Protein AF-A0A814TNX8-F1 (afdb_monomer_lite)

Sequence (143 aa):
MAEAAWTGIHSLLTDLVHEHKVTTINIISDSPMSQYRNKTIMYLMKKFASEHQVKVKWIYLESGHGKGVAGAVGAARKRMLDDAVAFDPDGSFENALDLLKATDNSTDIRLFIYNKSDIETVKKSIPKLTTVKGTASFHANSH

pLDDT: mean 80.26, std 14.13, range [30.08, 94.81]

Foldseek 3Di:
DQLVLCLVVVVVVVCCCVVVVAQEEEAEDEDDCVHCNDPLNVVSVVVSCVVSVHHYHYHYDYPPDDQPPVNVVVVVLVVLLVVVVVVCPVCPDPDPVSSCVSSPPDDPDDDDDDDPVSSVVSVVVDDPDDDDPPPVVPPPDDD

Structure (mmCIF, N/CA/C/O backbone):
data_AF-A0A814TNX8-F1
#
_entry.id   AF-A0A814TNX8-F1
#
loop_
_atom_site.group_PDB
_atom_site.id
_atom_site.type_symbol
_atom_site.label_atom_id
_atom_site.label_alt_id
_atom_site.label_comp_id
_atom_site.label_asym_id
_atom_site.label_entity_id
_atom_site.label_seq_id
_atom_site.pdbx_PDB_ins_code
_atom_site.Cartn_x
_atom_site.Cartn_y
_atom_site.Cartn_z
_atom_site.occupancy
_atom_site.B_iso_or_equiv
_atom_site.auth_seq_id
_atom_site.auth_comp_id
_atom_site.auth_asym_id
_atom_site.auth_atom_id
_atom_site.pdbx_PDB_model_num
ATOM 1 N N . MET A 1 1 ? 7.380 5.185 4.628 1.00 75.19 1 MET A N 1
ATOM 2 C CA . MET A 1 1 ? 7.459 3.815 4.052 1.00 75.19 1 MET A CA 1
ATOM 3 C C . MET A 1 1 ? 6.160 3.074 4.318 1.00 75.19 1 MET A C 1
ATOM 5 O O . MET A 1 1 ? 5.545 2.616 3.367 1.00 75.19 1 MET A O 1
ATOM 9 N N . ALA A 1 2 ? 5.699 3.037 5.571 1.00 83.44 2 ALA A N 1
ATOM 10 C CA . ALA A 1 2 ? 4.377 2.533 5.944 1.00 83.44 2 ALA A CA 1
ATOM 11 C C . ALA A 1 2 ? 3.213 3.181 5.169 1.00 83.44 2 ALA A C 1
ATOM 13 O O . ALA A 1 2 ? 2.297 2.492 4.746 1.00 83.44 2 ALA A O 1
ATOM 14 N N . GLU A 1 3 ? 3.260 4.494 4.942 1.00 88.19 3 GLU A N 1
ATOM 15 C CA . GLU A 1 3 ? 2.216 5.248 4.236 1.00 88.19 3 GLU A CA 1
ATOM 16 C C . GLU A 1 3 ? 2.116 4.826 2.768 1.00 88.19 3 GLU A C 1
ATOM 18 O O . GLU A 1 3 ? 1.024 4.596 2.258 1.00 88.19 3 GLU A O 1
ATOM 23 N N . ALA A 1 4 ? 3.265 4.666 2.107 1.00 85.38 4 ALA A N 1
ATOM 24 C CA . ALA A 1 4 ? 3.338 4.199 0.726 1.00 85.38 4 ALA A CA 1
ATOM 25 C C . ALA A 1 4 ? 2.846 2.749 0.603 1.00 85.38 4 ALA A C 1
ATOM 27 O O . ALA A 1 4 ? 2.014 2.454 -0.249 1.00 85.38 4 ALA A O 1
ATOM 28 N N . ALA A 1 5 ? 3.292 1.867 1.506 1.00 85.94 5 ALA A N 1
ATOM 29 C CA . ALA A 1 5 ? 2.821 0.485 1.566 1.00 85.94 5 ALA A CA 1
ATOM 30 C C . ALA A 1 5 ? 1.299 0.411 1.785 1.00 85.94 5 ALA A C 1
ATOM 32 O O . ALA A 1 5 ? 0.601 -0.329 1.094 1.00 85.94 5 ALA A O 1
ATOM 33 N N . TRP A 1 6 ? 0.770 1.222 2.705 1.00 90.88 6 TRP A N 1
ATOM 34 C CA . TRP A 1 6 ? -0.663 1.288 2.966 1.00 90.88 6 TRP A CA 1
ATOM 35 C C . TRP A 1 6 ? -1.459 1.842 1.786 1.00 90.88 6 TRP A C 1
ATOM 37 O O . TRP A 1 6 ? -2.539 1.337 1.521 1.00 90.88 6 TRP A O 1
ATOM 47 N N . THR A 1 7 ? -0.939 2.839 1.064 1.00 89.31 7 THR A N 1
ATOM 48 C CA . THR A 1 7 ? -1.613 3.418 -0.116 1.00 89.31 7 THR A CA 1
ATOM 49 C C . THR A 1 7 ? -1.959 2.324 -1.135 1.00 89.31 7 THR A C 1
ATOM 51 O O . THR A 1 7 ? -3.100 2.244 -1.594 1.00 89.31 7 THR A O 1
ATOM 54 N N . GLY A 1 8 ? -1.009 1.416 -1.394 1.00 86.12 8 GLY A N 1
ATOM 55 C CA . GLY A 1 8 ? -1.230 0.246 -2.245 1.00 86.12 8 GLY A CA 1
ATOM 56 C C . GLY A 1 8 ? -2.258 -0.733 -1.680 1.00 86.12 8 GLY A C 1
ATOM 57 O O . GLY A 1 8 ? -3.228 -1.090 -2.344 1.00 86.12 8 GLY A O 1
ATOM 58 N N . ILE A 1 9 ? -2.076 -1.141 -0.422 1.00 88.00 9 ILE A N 1
ATOM 59 C CA . ILE A 1 9 ? -2.950 -2.126 0.231 1.00 88.00 9 ILE A CA 1
ATOM 60 C C . ILE A 1 9 ? -4.393 -1.612 0.332 1.00 88.00 9 ILE A C 1
ATOM 62 O O . ILE A 1 9 ? -5.331 -2.358 0.077 1.00 88.00 9 ILE A O 1
ATOM 66 N N . HIS A 1 10 ? -4.589 -0.340 0.672 1.00 90.50 10 HIS A N 1
ATOM 67 C CA . HIS A 1 10 ? -5.903 0.251 0.911 1.00 90.50 10 HIS A CA 1
ATOM 68 C C . HIS A 1 10 ? -6.828 0.180 -0.306 1.00 90.50 10 HIS A C 1
ATOM 70 O O . HIS A 1 10 ? -8.012 -0.108 -0.136 1.00 90.50 10 HIS A O 1
ATOM 76 N N . SER A 1 11 ? -6.296 0.399 -1.512 1.00 86.44 11 SER A N 1
ATOM 77 C CA . SER A 1 11 ? -7.102 0.335 -2.740 1.00 86.44 11 SER A CA 1
ATOM 78 C C . SER A 1 11 ? -7.606 -1.089 -2.968 1.00 86.44 11 SER A C 1
ATOM 80 O O . SER A 1 11 ? -8.807 -1.309 -3.074 1.00 86.44 11 SER A O 1
ATOM 82 N N . LEU A 1 12 ? -6.701 -2.071 -2.885 1.00 88.00 12 LEU A N 1
ATOM 83 C CA . LEU A 1 12 ? -7.048 -3.486 -3.008 1.00 88.00 12 LEU A CA 1
ATOM 84 C C . LEU A 1 12 ? -8.076 -3.924 -1.956 1.00 88.00 12 LEU A C 1
ATOM 86 O O . LEU A 1 12 ? -9.030 -4.627 -2.275 1.00 88.00 12 LEU A O 1
ATOM 90 N N . LEU A 1 13 ? -7.892 -3.529 -0.692 1.00 90.69 13 LEU A N 1
ATOM 91 C CA . LEU A 1 13 ? -8.834 -3.896 0.367 1.00 90.69 13 LEU A CA 1
ATOM 92 C C . LEU A 1 13 ? -10.211 -3.261 0.150 1.00 90.69 13 LEU A C 1
ATOM 94 O O . LEU A 1 13 ? -11.218 -3.917 0.399 1.00 90.69 13 LEU A O 1
ATOM 98 N N . THR A 1 14 ? -10.258 -2.009 -0.308 1.00 90.44 14 THR A N 1
ATOM 99 C CA . THR A 1 14 ? -11.513 -1.313 -0.623 1.00 90.44 14 THR A CA 1
ATOM 100 C C . THR A 1 14 ? -12.271 -2.034 -1.733 1.00 90.44 14 THR A C 1
ATOM 102 O O . THR A 1 14 ? -13.456 -2.328 -1.562 1.00 90.44 14 THR A O 1
ATOM 105 N N . ASP A 1 15 ? -11.578 -2.395 -2.815 1.00 88.50 15 ASP A N 1
ATOM 106 C CA . ASP A 1 15 ? -12.160 -3.145 -3.930 1.00 88.50 15 ASP A CA 1
ATOM 107 C C . ASP A 1 15 ? -12.698 -4.498 -3.450 1.00 88.50 15 ASP A C 1
ATOM 109 O O . ASP A 1 15 ? -13.855 -4.827 -3.699 1.00 88.50 15 ASP A O 1
ATOM 113 N N . LEU A 1 16 ? -11.921 -5.248 -2.657 1.00 87.94 16 LEU A N 1
ATOM 114 C CA . LEU A 1 16 ? -12.360 -6.536 -2.106 1.00 87.94 16 LEU A CA 1
ATOM 115 C C . LEU A 1 16 ? -13.626 -6.411 -1.248 1.00 87.94 16 LEU A C 1
ATOM 117 O O . LEU A 1 16 ? -14.524 -7.251 -1.335 1.00 87.94 16 LEU A O 1
ATOM 121 N N . VAL A 1 17 ? -13.714 -5.377 -0.408 1.00 91.75 17 VAL A N 1
ATOM 122 C CA . VAL A 1 17 ? -14.891 -5.153 0.440 1.00 91.75 17 VAL A CA 1
ATOM 123 C C . VAL A 1 17 ? -16.117 -4.815 -0.404 1.00 91.75 17 VAL A C 1
ATOM 125 O O . VAL A 1 17 ? -17.187 -5.370 -0.155 1.00 91.75 17 VAL A O 1
ATOM 128 N N . HIS A 1 18 ? -15.984 -3.936 -1.397 1.00 89.06 18 HIS A N 1
ATOM 129 C CA . HIS A 1 18 ? -17.121 -3.478 -2.196 1.00 89.06 18 HIS A CA 1
ATOM 130 C C . HIS A 1 18 ? -17.559 -4.498 -3.256 1.00 89.06 18 HIS A C 1
ATOM 132 O O . HIS A 1 18 ? -18.757 -4.758 -3.380 1.00 89.06 18 HIS A O 1
ATOM 138 N N . GLU A 1 19 ? -16.619 -5.112 -3.978 1.00 90.19 19 GLU A N 1
ATOM 139 C CA . GLU A 1 19 ? -16.905 -6.086 -5.042 1.00 90.19 19 GLU A CA 1
ATOM 140 C C . GLU A 1 19 ? -17.433 -7.407 -4.470 1.00 90.19 19 GLU A C 1
ATOM 142 O O . GLU A 1 19 ? -18.364 -8.000 -5.017 1.00 90.19 19 GLU A O 1
ATOM 147 N N . HIS A 1 20 ? -16.874 -7.866 -3.345 1.00 88.44 20 HIS A N 1
ATOM 148 C CA . HIS A 1 20 ? -17.148 -9.206 -2.818 1.00 88.44 20 HIS A CA 1
ATOM 149 C C . HIS A 1 20 ? -17.886 -9.219 -1.473 1.00 88.44 20 HIS A C 1
ATOM 151 O O . HIS A 1 20 ? -18.116 -10.294 -0.920 1.00 88.44 20 HIS A O 1
ATOM 157 N N . LYS A 1 21 ? -18.288 -8.052 -0.942 1.00 87.19 21 LYS A N 1
ATOM 158 C CA . LYS A 1 21 ? -19.019 -7.911 0.338 1.00 87.19 21 LYS A CA 1
ATOM 159 C C . LYS A 1 21 ? -18.324 -8.632 1.500 1.00 87.19 21 LYS A C 1
ATOM 161 O O . LYS A 1 21 ? -18.961 -9.274 2.338 1.00 87.19 21 LYS A O 1
ATOM 166 N N . VAL A 1 22 ? -16.995 -8.555 1.529 1.00 90.44 22 VAL A N 1
ATOM 167 C CA . VAL A 1 22 ? -16.167 -9.256 2.513 1.00 90.44 22 VAL A CA 1
ATOM 168 C C . VAL A 1 22 ? -16.398 -8.678 3.907 1.00 90.44 22 VAL A C 1
ATOM 170 O O . VAL A 1 22 ? -16.320 -7.473 4.108 1.00 90.44 22 VAL A O 1
ATOM 173 N N . THR A 1 23 ? -16.619 -9.546 4.896 1.00 91.50 23 THR A N 1
ATOM 174 C CA . THR A 1 23 ? -16.795 -9.151 6.307 1.00 91.50 23 THR A CA 1
ATOM 175 C C . THR A 1 23 ? -15.545 -9.382 7.157 1.00 91.50 23 THR A C 1
ATOM 177 O O . THR A 1 23 ? -15.417 -8.823 8.249 1.00 91.50 23 THR A O 1
ATOM 180 N N . THR A 1 24 ? -14.617 -10.222 6.685 1.00 93.19 24 THR A N 1
ATOM 181 C CA . THR A 1 24 ? -13.375 -10.572 7.384 1.00 93.19 24 THR A CA 1
ATOM 182 C C . THR A 1 24 ? -12.207 -10.652 6.409 1.00 93.19 24 THR A C 1
ATOM 184 O O . THR A 1 24 ? -12.272 -11.373 5.419 1.00 93.19 24 THR A O 1
ATOM 187 N N . ILE A 1 25 ? -11.118 -9.960 6.731 1.00 93.06 25 ILE A N 1
ATOM 188 C CA . ILE A 1 25 ? -9.893 -9.888 5.938 1.00 93.06 25 ILE A CA 1
ATOM 189 C C . ILE A 1 25 ? -8.740 -10.419 6.787 1.00 93.06 25 ILE A C 1
ATOM 191 O O . ILE A 1 25 ? -8.503 -9.935 7.897 1.00 93.06 25 ILE A O 1
ATOM 195 N N . ASN A 1 26 ? -8.007 -11.399 6.259 1.00 91.50 26 ASN A N 1
ATOM 196 C CA . ASN A 1 26 ? -6.773 -11.895 6.861 1.00 91.50 26 ASN A CA 1
ATOM 197 C C . ASN A 1 26 ? -5.601 -11.518 5.954 1.00 91.50 26 ASN A C 1
ATOM 199 O O . ASN A 1 26 ? -5.531 -11.969 4.815 1.00 91.50 26 ASN A O 1
ATOM 203 N N . ILE A 1 27 ? -4.697 -10.690 6.466 1.00 88.81 27 ILE A N 1
ATOM 204 C CA . ILE A 1 27 ? -3.482 -10.261 5.775 1.00 88.81 27 ILE A CA 1
ATOM 205 C C . ILE A 1 27 ? -2.318 -11.053 6.356 1.00 88.81 27 ILE A C 1
ATOM 207 O O . ILE A 1 27 ? -2.176 -11.137 7.576 1.00 88.81 27 ILE A O 1
ATOM 211 N N . ILE A 1 28 ? -1.487 -11.627 5.492 1.00 85.94 28 ILE A N 1
ATOM 212 C CA . ILE A 1 28 ? -0.269 -12.336 5.882 1.00 85.94 28 ILE A CA 1
ATOM 213 C C . ILE A 1 28 ? 0.895 -11.635 5.192 1.00 85.94 28 ILE A C 1
ATOM 215 O O . ILE A 1 28 ? 0.897 -11.511 3.969 1.00 85.94 28 ILE A O 1
ATOM 219 N N . SER A 1 29 ? 1.870 -11.161 5.964 1.00 80.19 29 SER A N 1
ATOM 220 C CA . SER A 1 29 ? 3.069 -10.523 5.416 1.00 80.19 29 SER A CA 1
ATOM 221 C C . SER A 1 29 ? 4.324 -10.945 6.168 1.00 80.19 29 SER A C 1
ATOM 223 O O . SER A 1 29 ? 4.267 -11.419 7.307 1.00 80.19 29 SER A O 1
ATOM 225 N N . ASP A 1 30 ? 5.475 -10.705 5.546 1.00 75.88 30 ASP A N 1
ATOM 226 C CA . ASP A 1 30 ? 6.728 -10.593 6.280 1.00 75.88 30 ASP A CA 1
ATOM 227 C C . ASP A 1 30 ? 6.654 -9.416 7.273 1.00 75.88 30 ASP A C 1
ATOM 229 O O . ASP A 1 30 ? 5.730 -8.590 7.249 1.00 75.88 30 ASP A O 1
ATOM 233 N N . SER A 1 31 ? 7.591 -9.360 8.219 1.00 70.31 31 SER A N 1
ATOM 234 C CA . SER A 1 31 ? 7.519 -8.450 9.367 1.00 70.31 31 SER A CA 1
ATOM 235 C C . SER A 1 31 ? 8.501 -7.260 9.371 1.00 70.31 31 SER A C 1
ATOM 237 O O . SER A 1 31 ? 8.885 -6.827 10.465 1.00 70.31 31 SER A O 1
ATOM 239 N N . PRO A 1 32 ? 8.889 -6.638 8.226 1.00 76.62 32 PRO A N 1
ATOM 240 C CA . PRO A 1 32 ? 9.726 -5.446 8.263 1.00 76.62 32 PRO A CA 1
ATOM 241 C C . PRO A 1 32 ? 9.019 -4.310 9.014 1.00 76.62 32 PRO A C 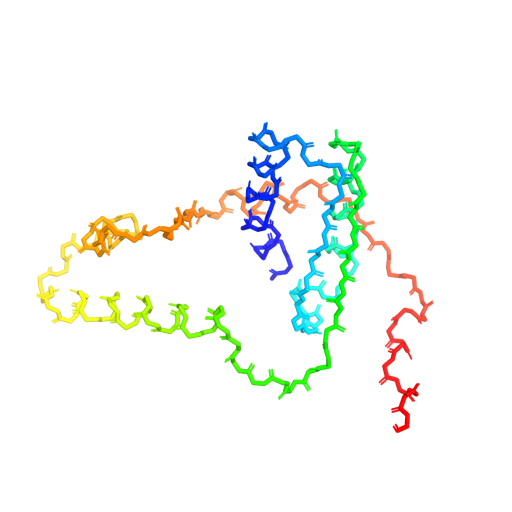1
ATOM 243 O O . PRO A 1 32 ? 7.954 -3.816 8.625 1.00 76.62 32 PRO A O 1
ATOM 246 N N . MET A 1 33 ? 9.651 -3.865 10.103 1.00 74.94 33 MET A N 1
ATOM 247 C CA . MET A 1 33 ? 9.101 -2.848 11.007 1.00 74.94 33 MET A CA 1
ATOM 248 C C . MET A 1 33 ? 8.855 -1.504 10.310 1.00 74.94 33 MET A C 1
ATOM 250 O O . MET A 1 33 ? 7.880 -0.817 10.601 1.00 74.94 33 MET A O 1
ATOM 254 N N . SER A 1 34 ? 9.695 -1.130 9.343 1.00 76.06 34 SER A N 1
ATOM 255 C CA . SER A 1 34 ? 9.566 0.138 8.612 1.00 76.06 34 SER A CA 1
ATOM 256 C C . SER A 1 34 ? 8.362 0.192 7.661 1.00 76.06 34 SER A C 1
ATOM 258 O O . SER A 1 34 ? 7.968 1.289 7.255 1.00 76.06 34 SER A O 1
ATOM 260 N N . GLN A 1 35 ? 7.775 -0.962 7.314 1.00 78.19 35 GLN A N 1
ATOM 261 C CA . GLN A 1 35 ? 6.698 -1.074 6.327 1.00 78.19 35 GLN A CA 1
ATOM 262 C C . GLN A 1 35 ? 5.400 -1.561 6.964 1.00 78.19 35 GLN A C 1
ATOM 264 O O . GLN A 1 35 ? 4.477 -0.763 7.077 1.00 78.19 35 GLN A O 1
ATOM 269 N N . TYR A 1 36 ? 5.344 -2.811 7.433 1.00 82.19 36 TYR A N 1
ATOM 270 C CA . TYR A 1 36 ? 4.090 -3.455 7.849 1.00 82.19 36 TYR A CA 1
ATOM 271 C C . TYR A 1 36 ? 3.901 -3.479 9.368 1.00 82.19 36 TYR A C 1
ATOM 273 O O . TYR A 1 36 ? 2.807 -3.242 9.870 1.00 82.19 36 TYR A O 1
ATOM 281 N N . ARG A 1 37 ? 4.977 -3.698 10.134 1.00 80.88 37 ARG A N 1
ATOM 282 C CA . ARG A 1 37 ? 4.896 -3.878 11.594 1.00 80.88 37 ARG A CA 1
ATOM 283 C C . ARG A 1 37 ? 5.218 -2.586 12.354 1.00 80.88 37 ARG A C 1
ATOM 285 O O . ARG A 1 37 ? 6.242 -2.485 13.023 1.00 80.88 37 ARG A O 1
ATOM 292 N N . ASN A 1 38 ? 4.341 -1.586 12.259 1.00 84.75 38 ASN A N 1
ATOM 293 C CA . ASN A 1 38 ? 4.475 -0.323 13.001 1.00 84.75 38 ASN A CA 1
ATOM 294 C C . ASN A 1 38 ? 3.127 0.300 13.397 1.00 84.75 38 ASN A C 1
ATOM 296 O O . ASN A 1 38 ? 2.065 -0.063 12.893 1.00 84.75 38 ASN A O 1
ATOM 300 N N . LYS A 1 39 ? 3.192 1.294 14.294 1.00 85.50 39 LYS A N 1
ATOM 301 C CA . LYS A 1 39 ? 2.023 2.024 14.813 1.00 85.50 39 LYS A CA 1
ATOM 302 C C . LYS A 1 39 ? 1.174 2.687 13.724 1.00 85.50 39 LYS A C 1
ATOM 304 O O . LYS A 1 39 ? -0.037 2.788 13.893 1.00 85.50 39 LYS A O 1
ATOM 309 N N . THR A 1 40 ? 1.796 3.129 12.631 1.00 88.50 40 THR A N 1
ATOM 310 C CA . THR A 1 40 ? 1.098 3.788 11.524 1.00 88.50 40 THR A CA 1
ATOM 311 C C . THR A 1 40 ? 0.179 2.799 10.820 1.00 88.50 40 THR A C 1
ATOM 313 O O . THR A 1 40 ? -1.011 3.072 10.692 1.00 88.50 40 THR A O 1
ATOM 316 N N . ILE A 1 41 ? 0.687 1.616 10.467 1.00 89.44 41 ILE A N 1
ATOM 317 C CA . ILE A 1 41 ? -0.130 0.547 9.878 1.00 89.44 41 ILE A CA 1
ATOM 318 C C . ILE A 1 41 ? -1.231 0.090 10.829 1.00 89.44 41 ILE A C 1
ATOM 320 O O . ILE A 1 41 ? -2.374 -0.047 10.407 1.00 89.44 41 ILE A O 1
ATOM 324 N N . MET A 1 42 ? -0.931 -0.092 12.118 1.00 88.25 42 MET A N 1
ATOM 325 C CA . MET A 1 42 ? -1.952 -0.487 13.097 1.00 88.25 42 MET A CA 1
ATOM 326 C C . MET A 1 42 ? -3.097 0.529 13.181 1.00 88.25 42 MET A C 1
ATOM 328 O O . MET A 1 42 ? -4.265 0.141 13.238 1.00 88.25 42 MET A O 1
ATOM 332 N N . TYR A 1 43 ? -2.772 1.825 13.173 1.00 91.25 43 TYR A N 1
ATOM 333 C 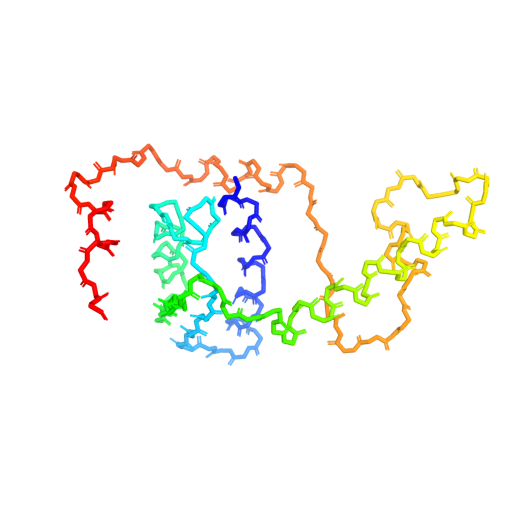CA . TYR A 1 43 ? -3.771 2.889 13.153 1.00 91.25 43 TYR A CA 1
ATOM 334 C C . TYR A 1 43 ? -4.619 2.837 11.878 1.00 91.25 43 TYR A C 1
ATOM 336 O O . TYR A 1 43 ? -5.845 2.799 11.964 1.00 91.25 43 TYR A O 1
ATOM 344 N N . LEU A 1 44 ? -3.971 2.792 10.712 1.00 92.31 44 LEU A N 1
ATOM 345 C CA . LEU A 1 44 ? -4.641 2.787 9.412 1.00 92.31 44 LEU A CA 1
ATOM 346 C C . LEU A 1 44 ? -5.534 1.551 9.232 1.00 92.31 44 LEU A C 1
ATOM 348 O O . LEU A 1 44 ? -6.678 1.676 8.807 1.00 92.31 44 LEU A O 1
ATOM 352 N N . MET A 1 45 ? -5.063 0.381 9.668 1.00 92.56 45 MET A N 1
ATOM 353 C CA . MET A 1 45 ? -5.833 -0.862 9.685 1.00 92.56 45 MET A CA 1
ATOM 354 C C . MET A 1 45 ? -7.082 -0.747 10.560 1.00 92.56 45 MET A C 1
ATOM 356 O O . MET A 1 45 ? -8.168 -1.139 10.140 1.00 92.56 45 MET A O 1
ATOM 360 N N . LYS A 1 46 ? -6.951 -0.200 11.776 1.00 91.75 46 LYS A N 1
ATOM 361 C CA . LYS A 1 46 ? -8.092 -0.016 12.681 1.00 91.75 46 LYS A CA 1
ATOM 362 C C . LYS A 1 46 ? -9.102 0.984 12.117 1.00 91.75 46 LYS A C 1
ATOM 364 O O . LYS A 1 46 ? -10.303 0.751 12.225 1.00 91.75 46 LYS A O 1
ATOM 369 N N . LYS A 1 47 ? -8.614 2.077 11.526 1.00 93.31 47 LYS A N 1
ATOM 370 C CA . LYS A 1 47 ? -9.444 3.083 10.859 1.00 93.31 47 LYS A CA 1
ATOM 371 C C . LYS A 1 47 ? -10.252 2.445 9.726 1.00 93.31 47 LYS A C 1
ATOM 373 O O . LYS A 1 47 ? -11.473 2.508 9.766 1.00 93.31 47 LYS A O 1
ATOM 378 N N . PHE A 1 48 ? -9.589 1.719 8.828 1.00 94.44 48 PHE A N 1
ATOM 379 C CA . PHE A 1 48 ? -10.235 0.999 7.729 1.00 94.44 48 PHE A CA 1
ATOM 380 C C . PHE A 1 48 ? -11.281 -0.013 8.211 1.00 94.44 48 PHE A C 1
ATOM 382 O O . PHE A 1 48 ? -12.409 -0.024 7.728 1.00 94.44 48 PHE A O 1
ATOM 389 N N . ALA A 1 49 ? -10.934 -0.834 9.207 1.00 93.94 49 ALA A N 1
ATOM 390 C CA . ALA A 1 49 ? -11.855 -1.804 9.795 1.00 93.94 49 ALA A CA 1
ATOM 391 C C . ALA A 1 49 ? -13.133 -1.136 10.332 1.00 93.94 49 ALA A C 1
ATOM 393 O O . ALA A 1 49 ? -14.231 -1.660 10.156 1.00 93.94 49 ALA A O 1
ATOM 394 N N . SER A 1 50 ? -12.991 0.036 10.959 1.00 94.25 50 SER A N 1
ATOM 395 C CA . SER A 1 50 ? -14.118 0.819 11.468 1.00 94.25 50 SER A CA 1
ATOM 396 C C . SER A 1 50 ? -14.949 1.449 10.351 1.00 94.25 50 SER A C 1
ATOM 398 O O . SER A 1 50 ? -16.172 1.402 10.422 1.00 94.25 50 SER A O 1
ATOM 400 N N . GLU A 1 51 ? -14.306 2.044 9.344 1.00 94.12 51 GLU A N 1
ATOM 401 C CA . GLU A 1 51 ? -14.975 2.730 8.229 1.00 94.12 51 GLU A CA 1
ATOM 402 C C . GLU A 1 51 ? -15.794 1.756 7.378 1.00 94.12 51 GLU A C 1
ATOM 404 O O . GLU A 1 51 ? -16.935 2.045 7.025 1.00 94.12 51 GLU A O 1
ATOM 409 N N . HIS A 1 52 ? -15.246 0.569 7.121 1.00 93.75 52 HIS A N 1
ATOM 410 C CA . HIS A 1 52 ? -15.886 -0.452 6.294 1.00 93.75 52 HIS A CA 1
ATOM 411 C C . HIS A 1 52 ? -16.671 -1.498 7.098 1.00 93.75 52 HIS A C 1
ATOM 413 O O . HIS A 1 52 ? -17.264 -2.396 6.509 1.00 93.75 52 HIS A O 1
ATOM 419 N N . GLN A 1 53 ? -16.691 -1.398 8.433 1.00 94.06 53 GLN A N 1
ATOM 420 C CA . GLN A 1 53 ? -17.361 -2.352 9.332 1.00 94.06 53 GLN A CA 1
ATOM 421 C C . GLN A 1 53 ? -16.910 -3.812 9.113 1.00 94.06 53 GLN A C 1
ATOM 423 O O . GLN A 1 53 ? -17.702 -4.753 9.197 1.00 94.06 53 GLN A O 1
ATOM 428 N N . VAL A 1 54 ? -15.613 -4.010 8.861 1.00 94.81 54 VAL A N 1
ATOM 429 C CA . VAL A 1 54 ? -15.001 -5.326 8.614 1.00 94.81 54 VAL A CA 1
ATOM 430 C C . VAL A 1 54 ? -14.039 -5.723 9.727 1.00 94.81 54 VAL A C 1
ATOM 432 O O . VAL A 1 54 ? -13.430 -4.889 10.395 1.00 94.81 54 VAL A O 1
ATOM 435 N N . LYS A 1 55 ? -13.845 -7.029 9.914 1.00 94.31 55 LYS A N 1
ATOM 436 C CA . LYS A 1 55 ? -12.803 -7.556 10.804 1.00 94.31 55 LYS A CA 1
ATOM 437 C C . LYS A 1 55 ? -11.504 -7.707 10.026 1.00 94.31 55 LYS A C 1
ATOM 439 O O . LYS A 1 55 ? -11.458 -8.483 9.079 1.00 94.31 55 LYS A O 1
ATOM 444 N N . VAL A 1 56 ? -10.439 -7.032 10.450 1.00 93.81 56 VAL A N 1
ATOM 445 C CA . VAL A 1 56 ? -9.107 -7.195 9.848 1.00 93.81 56 VAL A CA 1
ATOM 446 C C . VAL A 1 56 ? -8.168 -7.863 10.843 1.00 93.81 56 VAL A C 1
ATOM 448 O O . VAL A 1 56 ? -8.026 -7.405 11.977 1.00 93.81 56 VAL A O 1
ATOM 451 N N . LYS A 1 57 ? -7.523 -8.950 10.417 1.00 91.50 57 LYS A N 1
ATOM 452 C CA . LYS A 1 57 ? -6.435 -9.607 11.145 1.00 91.50 57 LYS A CA 1
ATOM 453 C C . LYS A 1 57 ? -5.175 -9.546 10.297 1.00 91.50 57 LYS A C 1
ATOM 455 O O . LYS A 1 57 ? -5.202 -9.953 9.141 1.00 91.50 57 LYS A O 1
ATOM 460 N N . TRP A 1 58 ? -4.079 -9.075 10.880 1.00 89.44 58 TRP A N 1
ATOM 461 C CA . TRP A 1 58 ? -2.776 -9.066 10.221 1.00 89.44 58 TRP A CA 1
ATOM 462 C C . TRP A 1 58 ? -1.825 -10.008 10.951 1.00 89.44 58 TRP A C 1
ATOM 464 O O . TRP A 1 58 ? -1.532 -9.815 12.131 1.00 89.44 58 TRP A O 1
ATOM 474 N N . ILE A 1 59 ? -1.381 -11.042 10.246 1.00 86.75 59 ILE A N 1
ATOM 475 C CA . ILE A 1 59 ? -0.468 -12.073 10.724 1.00 86.75 59 ILE A CA 1
ATOM 476 C C . ILE A 1 59 ? 0.919 -11.774 10.156 1.00 86.75 59 ILE A C 1
ATOM 478 O O . ILE A 1 59 ? 1.089 -11.602 8.949 1.00 86.75 59 ILE A O 1
ATOM 482 N N . TYR A 1 60 ? 1.903 -11.702 11.045 1.00 83.88 60 TYR A N 1
ATOM 483 C CA . TYR A 1 60 ? 3.286 -11.386 10.713 1.00 83.88 60 TYR A CA 1
ATOM 484 C C . TYR A 1 60 ? 4.126 -12.659 10.778 1.00 83.88 60 TYR A C 1
ATOM 486 O O . TYR A 1 60 ? 4.197 -13.287 11.833 1.00 83.88 60 TYR A O 1
ATOM 494 N N . LEU A 1 61 ? 4.756 -13.026 9.666 1.00 78.81 61 LEU A N 1
ATOM 495 C CA . LEU A 1 61 ? 5.687 -14.151 9.600 1.00 78.81 61 LEU A CA 1
ATOM 496 C C . LEU A 1 61 ? 7.094 -13.716 10.038 1.00 78.81 61 LEU A C 1
ATOM 498 O O . LEU A 1 61 ? 7.453 -12.535 9.940 1.00 78.81 61 LEU A O 1
ATOM 502 N N . GLU A 1 62 ? 7.900 -14.664 10.521 1.00 68.50 62 GLU A N 1
ATOM 503 C CA . GLU A 1 62 ? 9.288 -14.401 10.907 1.00 68.50 62 GLU A CA 1
ATOM 504 C C . GLU A 1 62 ? 10.125 -13.914 9.719 1.00 68.50 62 GLU A C 1
ATOM 506 O O . GLU A 1 62 ? 10.080 -14.473 8.617 1.00 68.50 62 GLU A O 1
ATOM 511 N N . SER A 1 63 ? 10.908 -12.860 9.965 1.00 60.22 63 SER A N 1
ATOM 512 C CA . SER A 1 63 ? 11.862 -12.304 9.005 1.00 60.22 63 SER A CA 1
ATOM 513 C C . SER A 1 63 ? 12.853 -13.382 8.561 1.00 60.22 63 SER A C 1
ATOM 515 O O . SER A 1 63 ? 13.645 -13.849 9.371 1.00 60.22 63 SER A O 1
ATOM 517 N N . GLY A 1 64 ? 12.833 -13.761 7.280 1.00 53.97 64 GLY A N 1
ATOM 518 C CA . GLY A 1 64 ? 13.805 -14.705 6.709 1.00 53.97 64 GLY A CA 1
ATOM 519 C C . GLY A 1 64 ? 13.212 -15.843 5.881 1.00 53.97 64 GLY A C 1
ATOM 520 O O . GLY A 1 64 ? 13.959 -16.536 5.195 1.00 53.97 64 GLY A O 1
ATOM 521 N N . HIS A 1 65 ? 11.890 -16.018 5.873 1.00 55.22 65 HIS A N 1
ATOM 522 C CA . HIS A 1 65 ? 11.261 -17.025 5.020 1.00 55.22 65 HIS A CA 1
ATOM 523 C C . HIS A 1 65 ? 11.130 -16.493 3.585 1.00 55.22 65 HIS A C 1
ATOM 525 O O . HIS A 1 65 ? 10.632 -15.392 3.363 1.00 55.22 65 HIS A O 1
ATOM 531 N N . GLY A 1 66 ? 11.691 -17.257 2.641 1.00 53.03 66 GLY A N 1
ATOM 532 C CA . GLY A 1 66 ? 12.066 -16.852 1.285 1.00 53.03 66 GLY A CA 1
ATOM 533 C C . GLY A 1 66 ? 11.002 -16.130 0.458 1.00 53.03 66 GLY A C 1
ATOM 534 O O . GLY A 1 66 ? 9.813 -16.160 0.756 1.00 53.03 66 GLY A O 1
ATOM 535 N N . LYS A 1 67 ? 11.464 -15.484 -0.624 1.00 62.00 67 LYS A N 1
ATOM 536 C CA . LYS A 1 67 ? 10.633 -14.783 -1.615 1.00 62.00 67 LYS A CA 1
ATOM 537 C C . LYS A 1 67 ? 9.465 -15.683 -2.041 1.00 62.00 67 LYS A C 1
ATOM 539 O O . LYS A 1 67 ? 9.640 -16.562 -2.879 1.00 62.00 67 LYS A O 1
ATOM 544 N N . GLY A 1 68 ? 8.297 -15.477 -1.436 1.00 65.75 68 GLY A N 1
ATOM 545 C CA . GLY A 1 68 ? 7.093 -16.237 -1.754 1.00 65.75 68 GLY A CA 1
ATOM 546 C C . GLY A 1 68 ? 6.598 -15.936 -3.168 1.00 65.75 68 GLY A C 1
ATOM 547 O O . GLY A 1 68 ? 7.208 -15.161 -3.909 1.00 65.75 68 GLY A O 1
ATOM 548 N N . VAL A 1 69 ? 5.443 -16.495 -3.530 1.00 70.62 69 VAL A N 1
ATOM 549 C CA . VAL A 1 69 ? 4.819 -16.306 -4.854 1.00 70.62 69 VAL A CA 1
ATOM 550 C C . VAL A 1 69 ? 4.721 -14.822 -5.240 1.00 70.62 69 VAL A C 1
ATOM 552 O O . VAL A 1 69 ? 5.079 -14.457 -6.356 1.00 70.62 69 VAL A O 1
ATOM 555 N N . ALA A 1 70 ? 4.361 -13.943 -4.298 1.00 72.06 70 ALA A N 1
ATOM 556 C CA . ALA A 1 70 ? 4.323 -12.494 -4.520 1.00 72.06 70 ALA A CA 1
ATOM 557 C C . ALA A 1 70 ? 5.687 -11.909 -4.943 1.00 72.06 70 ALA A C 1
ATOM 559 O O . ALA A 1 70 ? 5.758 -11.050 -5.820 1.00 72.06 70 ALA A O 1
ATOM 560 N N . GLY A 1 71 ? 6.783 -12.407 -4.364 1.00 75.94 71 GLY A N 1
ATOM 561 C CA . GLY A 1 71 ? 8.139 -12.008 -4.736 1.00 75.94 71 GLY A CA 1
ATOM 562 C C . GLY A 1 71 ? 8.537 -12.491 -6.132 1.00 75.94 71 GLY A C 1
ATOM 563 O O . GLY A 1 71 ? 9.216 -11.761 -6.851 1.00 75.94 71 GLY A O 1
ATOM 564 N N . ALA A 1 72 ? 8.095 -13.686 -6.537 1.00 78.00 72 ALA A N 1
ATOM 565 C CA . ALA A 1 72 ? 8.327 -14.208 -7.883 1.00 78.00 72 ALA A CA 1
ATOM 566 C C . ALA A 1 72 ? 7.563 -13.403 -8.948 1.00 78.00 72 ALA A C 1
ATOM 568 O O . ALA A 1 72 ? 8.162 -13.001 -9.944 1.00 78.00 72 ALA A O 1
ATOM 569 N N . VAL A 1 73 ? 6.284 -13.094 -8.700 1.00 80.38 73 VAL A N 1
ATOM 570 C CA . VAL A 1 73 ? 5.459 -12.250 -9.583 1.00 80.38 73 VAL A CA 1
ATOM 571 C C . VAL A 1 73 ? 6.063 -10.851 -9.718 1.00 80.38 73 VAL A C 1
ATOM 573 O O . VAL A 1 73 ? 6.264 -10.369 -10.832 1.00 80.38 73 VAL A O 1
ATOM 576 N N . GLY A 1 74 ? 6.438 -10.224 -8.598 1.00 80.69 74 GLY A N 1
ATOM 577 C CA . GLY A 1 74 ? 7.085 -8.911 -8.613 1.00 80.69 74 GLY A CA 1
ATOM 578 C C . GLY A 1 74 ? 8.423 -8.912 -9.361 1.00 80.69 74 GLY A C 1
ATOM 579 O O . GLY A 1 74 ? 8.703 -7.992 -10.126 1.00 80.69 74 GLY A O 1
ATOM 580 N N . ALA A 1 75 ? 9.238 -9.959 -9.195 1.00 83.31 75 ALA A N 1
ATOM 581 C CA . ALA A 1 75 ? 10.507 -10.093 -9.909 1.00 83.31 75 ALA A CA 1
ATOM 582 C C . ALA A 1 75 ? 10.316 -10.302 -11.418 1.00 83.31 75 ALA A C 1
ATOM 584 O O . ALA A 1 75 ? 11.049 -9.703 -12.203 1.00 83.31 75 ALA A O 1
ATOM 585 N N . ALA A 1 76 ? 9.341 -11.119 -11.826 1.00 85.56 76 ALA A N 1
ATOM 586 C CA . ALA A 1 76 ? 9.010 -11.321 -13.234 1.00 85.56 76 ALA A CA 1
ATOM 587 C C . ALA A 1 76 ? 8.551 -10.010 -13.883 1.00 85.56 76 ALA A C 1
ATOM 589 O O . ALA A 1 76 ? 9.086 -9.625 -14.920 1.00 85.56 76 ALA A O 1
ATOM 590 N N . ARG A 1 77 ? 7.646 -9.269 -13.227 1.00 84.00 77 ARG A N 1
ATOM 591 C CA . ARG A 1 77 ? 7.175 -7.978 -13.744 1.00 84.00 77 ARG A CA 1
ATOM 592 C C . ARG A 1 77 ? 8.294 -6.946 -13.828 1.00 84.00 77 ARG A C 1
ATOM 594 O O . ARG A 1 77 ? 8.364 -6.215 -14.808 1.00 84.00 77 ARG A O 1
ATOM 601 N N . LYS A 1 78 ? 9.184 -6.904 -12.832 1.00 85.88 78 LYS A N 1
ATOM 602 C CA . LYS A 1 78 ? 10.346 -6.011 -12.864 1.00 85.88 78 LYS A CA 1
ATOM 603 C C . LYS A 1 78 ? 11.233 -6.292 -14.079 1.00 85.88 78 LYS A C 1
ATOM 605 O O . LYS A 1 78 ? 11.596 -5.352 -14.766 1.00 85.88 78 LYS A O 1
ATOM 610 N N . ARG A 1 79 ? 11.517 -7.565 -14.374 1.00 87.06 79 ARG A N 1
ATOM 611 C CA . ARG A 1 79 ? 12.311 -7.934 -15.558 1.00 87.06 79 ARG A CA 1
ATOM 612 C C . ARG A 1 79 ? 11.655 -7.473 -16.853 1.00 87.06 79 ARG A C 1
ATOM 614 O O . ARG A 1 79 ? 12.334 -6.886 -17.672 1.00 87.06 79 ARG A O 1
ATOM 621 N N . MET A 1 80 ? 10.340 -7.647 -16.993 1.00 86.19 80 MET A N 1
ATOM 622 C CA . MET A 1 80 ? 9.619 -7.157 -18.176 1.00 86.19 80 MET A CA 1
ATOM 623 C C . MET A 1 80 ? 9.753 -5.639 -18.360 1.00 86.19 80 MET A C 1
ATOM 625 O O . MET A 1 80 ? 9.863 -5.169 -19.486 1.00 86.19 80 MET A O 1
ATOM 629 N N . LEU A 1 81 ? 9.728 -4.876 -17.262 1.00 85.75 81 LEU A N 1
ATOM 630 C CA . LEU A 1 81 ? 9.929 -3.426 -17.302 1.00 85.75 81 LEU A CA 1
ATOM 631 C C . LEU A 1 81 ? 11.377 -3.068 -17.656 1.00 85.75 81 LEU A C 1
ATOM 633 O O . LEU A 1 81 ? 11.591 -2.194 -18.490 1.00 85.75 81 LEU A O 1
ATOM 637 N N . ASP A 1 82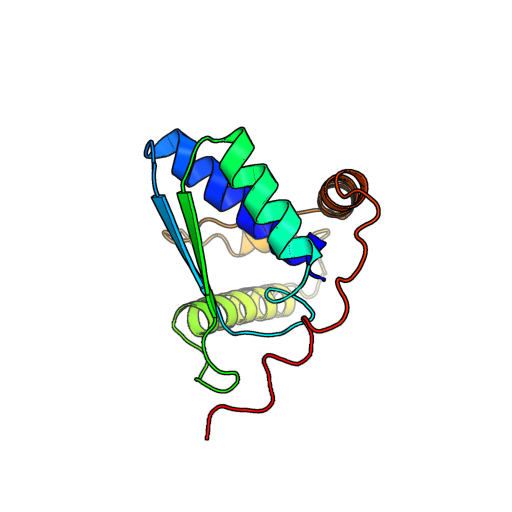 ? 12.352 -3.752 -17.049 1.00 88.19 82 ASP A N 1
ATOM 638 C CA . ASP A 1 82 ? 13.776 -3.559 -17.339 1.00 88.19 82 ASP A CA 1
ATOM 639 C C . ASP A 1 82 ? 14.072 -3.864 -18.827 1.00 88.19 82 ASP A C 1
ATOM 641 O O . ASP A 1 82 ? 14.766 -3.091 -19.487 1.00 88.19 82 ASP A O 1
ATOM 645 N N . ASP A 1 83 ? 13.482 -4.933 -19.375 1.00 88.81 83 ASP A N 1
ATOM 646 C CA . ASP A 1 83 ? 13.592 -5.309 -20.788 1.00 88.81 83 ASP A CA 1
ATOM 647 C C . ASP A 1 83 ? 12.949 -4.249 -21.697 1.00 88.81 83 ASP A C 1
ATOM 649 O O . ASP A 1 83 ? 13.568 -3.814 -22.664 1.00 88.81 83 ASP A O 1
ATOM 653 N N . ALA A 1 84 ? 11.734 -3.783 -21.378 1.00 87.00 84 ALA A N 1
ATOM 654 C CA . ALA A 1 84 ? 11.044 -2.763 -22.171 1.00 87.00 84 ALA A CA 1
ATOM 655 C C . ALA A 1 84 ? 11.856 -1.464 -22.282 1.00 87.00 84 ALA A C 1
ATOM 657 O O . ALA A 1 84 ? 11.968 -0.909 -23.370 1.00 87.00 84 ALA A O 1
ATOM 658 N N . VAL A 1 85 ? 12.472 -1.018 -21.182 1.00 87.56 85 VAL A N 1
ATOM 659 C CA . VAL A 1 85 ? 13.372 0.147 -21.184 1.00 87.56 85 VAL A CA 1
ATOM 660 C C . VAL A 1 85 ? 14.627 -0.125 -22.015 1.00 87.56 85 VAL A C 1
ATOM 662 O O . VAL A 1 85 ? 15.066 0.744 -22.760 1.00 87.56 85 VAL A O 1
ATOM 665 N N . ALA A 1 86 ? 15.208 -1.324 -21.922 1.00 87.56 86 ALA A N 1
ATOM 666 C CA . ALA A 1 86 ? 16.404 -1.677 -22.688 1.00 87.56 86 ALA A CA 1
ATOM 667 C C . ALA A 1 86 ? 16.155 -1.729 -24.208 1.00 87.56 86 ALA A C 1
ATOM 669 O O . ALA A 1 86 ? 17.072 -1.458 -24.984 1.00 87.56 86 ALA A O 1
ATOM 670 N N . PHE A 1 87 ? 14.932 -2.063 -24.632 1.00 86.75 87 PHE A N 1
ATOM 671 C CA . PHE A 1 87 ? 14.520 -2.083 -26.039 1.00 86.75 87 PHE A CA 1
ATOM 672 C C . PHE A 1 87 ? 14.028 -0.726 -26.573 1.00 86.75 87 PHE A C 1
ATOM 674 O O . PHE A 1 87 ? 13.732 -0.636 -27.764 1.00 86.75 87 PHE A O 1
ATOM 681 N N . ASP A 1 88 ? 13.986 0.321 -25.741 1.00 84.00 88 ASP A N 1
ATOM 682 C CA . ASP A 1 88 ? 13.591 1.686 -26.112 1.00 84.00 88 ASP A CA 1
ATOM 683 C C . ASP A 1 88 ? 14.772 2.674 -25.980 1.00 84.00 88 ASP A C 1
ATOM 685 O O . ASP A 1 88 ? 14.827 3.484 -25.049 1.00 84.00 88 ASP A O 1
ATOM 689 N N . PRO A 1 89 ? 15.762 2.607 -26.890 1.00 76.50 89 PRO A N 1
ATOM 690 C CA . PRO A 1 89 ? 16.974 3.426 -26.814 1.00 76.50 89 PRO A CA 1
ATOM 691 C C . PRO A 1 89 ? 16.707 4.930 -26.969 1.00 76.50 89 PRO A C 1
ATOM 693 O O . PRO A 1 89 ? 17.545 5.735 -26.563 1.00 76.50 89 PRO A O 1
ATOM 696 N N . ASP A 1 90 ? 15.554 5.302 -27.530 1.00 83.69 90 ASP A N 1
ATOM 697 C CA . ASP A 1 90 ? 15.159 6.690 -27.770 1.00 83.69 90 ASP A CA 1
ATOM 698 C C . ASP A 1 90 ? 14.422 7.315 -26.570 1.00 83.69 90 ASP A C 1
ATOM 700 O O . ASP A 1 90 ? 14.205 8.527 -26.546 1.00 83.69 90 ASP A O 1
ATOM 704 N N . GLY A 1 91 ? 14.081 6.520 -25.545 1.00 78.94 91 GLY A N 1
ATOM 705 C CA . GLY A 1 91 ? 13.497 7.009 -24.294 1.00 78.94 91 GLY A CA 1
ATOM 706 C C . GLY A 1 91 ? 12.084 7.572 -24.455 1.00 78.94 91 GLY A C 1
ATOM 707 O O . GLY A 1 91 ? 11.788 8.658 -23.962 1.00 78.94 91 GLY A O 1
ATOM 708 N N . SER A 1 92 ? 11.209 6.834 -25.134 1.00 81.81 92 SER A N 1
ATOM 709 C CA . SER A 1 92 ? 9.805 7.184 -25.374 1.00 81.81 92 SER A CA 1
ATOM 710 C C . SER A 1 92 ? 8.906 7.122 -24.128 1.00 81.81 92 SER A C 1
ATOM 712 O O . SER A 1 92 ? 7.797 7.658 -24.139 1.00 81.81 92 SER A O 1
ATOM 714 N N . PHE A 1 93 ? 9.361 6.489 -23.042 1.00 85.31 93 PHE A N 1
ATOM 715 C CA . PHE A 1 93 ? 8.617 6.410 -21.783 1.00 85.31 93 PHE A CA 1
ATOM 716 C C . PHE A 1 93 ? 8.789 7.669 -20.923 1.00 85.31 93 PHE A C 1
ATOM 718 O O . PHE A 1 93 ? 9.820 7.860 -20.278 1.00 85.31 93 PHE A O 1
ATOM 725 N N . GLU A 1 94 ? 7.747 8.494 -20.821 1.00 84.88 94 GLU A N 1
ATOM 726 C CA . GLU A 1 94 ? 7.790 9.718 -20.009 1.00 84.88 94 GLU A CA 1
ATOM 727 C C . GLU A 1 94 ? 7.443 9.458 -18.538 1.00 84.88 94 GLU A C 1
ATOM 729 O O . GLU A 1 94 ? 7.847 10.201 -17.638 1.00 84.88 94 GLU A O 1
ATOM 734 N N . ASN A 1 95 ? 6.659 8.412 -18.268 1.00 83.94 95 ASN A N 1
ATOM 735 C CA . ASN A 1 95 ? 6.181 8.108 -16.926 1.00 83.94 95 ASN A CA 1
ATOM 736 C C . ASN A 1 95 ? 5.866 6.610 -16.723 1.00 83.94 95 ASN A C 1
ATOM 738 O O . ASN A 1 95 ? 5.904 5.787 -17.637 1.00 83.94 95 ASN A O 1
ATOM 742 N N . ALA A 1 96 ? 5.531 6.244 -15.480 1.00 82.19 96 ALA A N 1
ATOM 743 C CA . ALA A 1 96 ? 5.238 4.859 -15.103 1.00 82.19 96 ALA A CA 1
ATOM 744 C C . ALA A 1 96 ? 4.007 4.266 -15.817 1.00 82.19 96 ALA A C 1
ATOM 746 O O . ALA A 1 96 ? 3.938 3.049 -15.983 1.00 82.19 96 ALA A O 1
ATOM 747 N N . LEU A 1 97 ? 3.041 5.092 -16.234 1.00 83.69 97 LEU A N 1
ATOM 748 C CA . LEU A 1 97 ? 1.865 4.629 -16.971 1.00 83.69 97 LEU A CA 1
ATOM 749 C C . LEU A 1 97 ? 2.245 4.180 -18.387 1.00 83.69 97 LEU A C 1
ATOM 751 O O . LEU A 1 97 ? 1.705 3.181 -18.857 1.00 83.69 97 LEU A O 1
ATOM 755 N N . ASP A 1 98 ? 3.185 4.864 -19.037 1.00 85.19 98 ASP A N 1
ATOM 756 C CA . ASP A 1 98 ? 3.646 4.500 -20.383 1.00 85.19 98 ASP A CA 1
ATOM 757 C C . ASP A 1 98 ? 4.349 3.139 -20.367 1.00 85.19 98 ASP A C 1
ATOM 759 O O . ASP A 1 98 ? 4.010 2.247 -21.145 1.00 85.19 98 ASP A O 1
ATOM 763 N N . LEU A 1 99 ? 5.234 2.935 -19.385 1.00 81.56 99 LEU A N 1
ATOM 764 C CA . LEU A 1 99 ? 5.891 1.648 -19.142 1.00 81.56 99 LEU A CA 1
ATOM 765 C C . LEU A 1 99 ? 4.894 0.525 -18.846 1.00 81.56 99 LEU A C 1
ATOM 767 O O . LEU A 1 99 ? 5.065 -0.609 -19.297 1.00 81.56 99 LEU A O 1
ATOM 771 N N . LEU A 1 100 ? 3.846 0.818 -18.073 1.00 80.62 100 LEU A N 1
ATOM 772 C CA . LEU A 1 100 ? 2.827 -0.170 -17.741 1.00 80.62 100 LEU A CA 1
ATOM 773 C C . LEU A 1 100 ? 2.006 -0.574 -18.959 1.00 80.62 100 LEU A C 1
ATOM 775 O O . LEU A 1 100 ? 1.826 -1.771 -19.153 1.00 80.62 100 LEU A O 1
ATOM 779 N N . LYS A 1 101 ? 1.587 0.386 -19.791 1.00 81.94 101 LYS A N 1
ATOM 780 C CA . LYS A 1 101 ? 0.877 0.120 -21.053 1.00 81.94 101 LYS A CA 1
ATOM 781 C C . LYS A 1 101 ? 1.721 -0.711 -22.014 1.00 81.94 101 LYS A C 1
ATOM 783 O O . LYS A 1 101 ? 1.216 -1.661 -22.598 1.00 81.94 101 LYS A O 1
ATOM 788 N N . ALA A 1 102 ? 3.005 -0.390 -22.148 1.00 79.06 102 ALA A N 1
ATOM 789 C CA . ALA A 1 102 ? 3.913 -1.124 -23.028 1.00 79.06 102 ALA A CA 1
ATOM 790 C C . ALA A 1 102 ? 4.224 -2.549 -22.544 1.00 79.06 102 ALA A C 1
ATOM 792 O O . ALA A 1 102 ? 4.656 -3.387 -23.329 1.00 79.06 102 ALA A O 1
ATOM 793 N N . THR A 1 103 ? 3.995 -2.833 -21.260 1.00 77.88 103 THR A N 1
ATOM 794 C CA . THR A 1 103 ? 4.185 -4.160 -20.656 1.00 77.88 103 THR A CA 1
ATOM 795 C C . THR A 1 103 ? 2.864 -4.837 -20.278 1.00 77.88 103 THR A C 1
ATOM 797 O O . THR A 1 103 ? 2.861 -5.837 -19.549 1.00 77.88 103 THR A O 1
ATOM 800 N N . ASP A 1 104 ? 1.726 -4.294 -20.721 1.00 75.81 104 ASP A N 1
ATOM 801 C CA . ASP A 1 104 ? 0.394 -4.818 -20.424 1.00 75.81 104 ASP A CA 1
ATOM 802 C C . ASP A 1 104 ? 0.056 -6.009 -21.328 1.00 75.81 104 ASP A C 1
ATOM 804 O O . ASP A 1 104 ? -0.708 -5.936 -22.288 1.00 75.81 104 ASP A O 1
ATOM 808 N N . ASN A 1 105 ? 0.686 -7.137 -21.022 1.00 66.00 105 ASN A N 1
ATOM 809 C CA . ASN A 1 105 ? 0.552 -8.370 -21.783 1.00 66.00 105 ASN A CA 1
ATOM 810 C C . ASN A 1 105 ? -0.494 -9.259 -21.096 1.00 66.00 105 ASN A C 1
ATOM 812 O O . ASN A 1 105 ? -0.117 -10.249 -20.480 1.00 66.00 105 ASN A O 1
ATOM 816 N N . SER A 1 106 ? -1.765 -8.833 -21.104 1.00 58.81 106 SER A N 1
ATOM 817 C CA . SER A 1 106 ? -2.948 -9.497 -20.515 1.00 58.81 106 SER A CA 1
ATOM 818 C C . SER A 1 106 ? -2.630 -10.574 -19.464 1.00 58.81 106 SER A C 1
ATOM 820 O O . SER A 1 106 ? -2.531 -11.769 -19.755 1.00 58.81 106 SER A O 1
ATOM 822 N N . THR A 1 107 ? -2.476 -10.150 -18.218 1.00 61.12 107 THR A N 1
ATOM 823 C CA . THR A 1 107 ? -2.364 -11.069 -17.081 1.00 61.12 107 THR A CA 1
ATOM 824 C C . THR A 1 107 ? -3.561 -10.850 -16.168 1.00 61.12 107 THR A C 1
ATOM 826 O O . THR A 1 107 ? -4.006 -9.714 -16.035 1.00 61.12 107 THR A O 1
ATOM 829 N N . ASP A 1 108 ? -4.030 -11.880 -15.459 1.00 71.12 108 ASP A N 1
ATOM 830 C CA . ASP A 1 108 ? -5.010 -11.754 -14.356 1.00 71.12 108 ASP A CA 1
ATOM 831 C C . ASP A 1 108 ? -4.487 -10.894 -13.171 1.00 71.12 108 ASP A C 1
ATOM 833 O O . ASP A 1 108 ? -5.051 -10.875 -12.076 1.00 71.12 108 ASP A O 1
ATOM 837 N N . ILE A 1 109 ? -3.369 -10.189 -13.364 1.00 73.62 109 ILE A N 1
ATOM 838 C CA . ILE A 1 109 ? -2.694 -9.334 -12.400 1.00 73.62 109 ILE A CA 1
ATOM 839 C C . ILE A 1 109 ? -3.202 -7.908 -12.602 1.00 73.62 109 ILE A C 1
ATOM 841 O O . ILE A 1 109 ? -2.894 -7.252 -13.595 1.00 73.62 109 ILE A O 1
ATOM 845 N N . ARG A 1 110 ? -3.941 -7.401 -11.613 1.00 76.75 110 ARG A N 1
ATOM 846 C CA . ARG A 1 110 ? -4.324 -5.987 -11.551 1.00 76.75 110 ARG A CA 1
ATOM 847 C C . ARG A 1 110 ? -3.1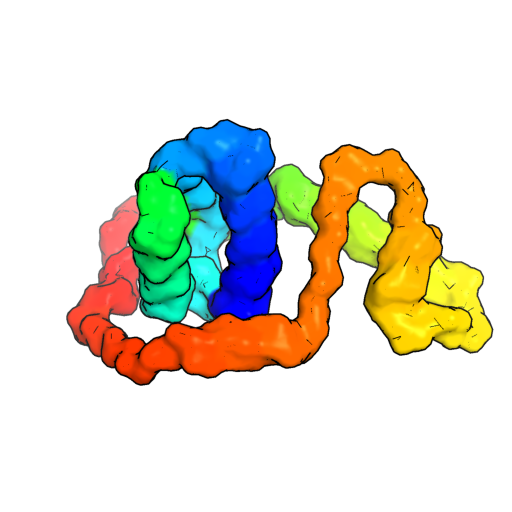30 -5.152 -11.081 1.00 76.75 110 ARG A C 1
ATOM 849 O O . ARG A 1 110 ? -2.513 -5.465 -10.061 1.00 76.75 110 ARG A O 1
ATOM 856 N N . LEU A 1 111 ? -2.817 -4.088 -11.816 1.00 79.19 111 LEU A N 1
ATOM 857 C CA . LEU A 1 111 ? -1.737 -3.156 -11.496 1.00 79.19 111 LEU A CA 1
ATOM 858 C C . LEU A 1 111 ? -2.326 -1.819 -11.062 1.00 79.19 111 LEU A C 1
ATOM 860 O O . LEU A 1 111 ? -3.236 -1.294 -11.696 1.00 79.19 111 LEU A O 1
ATOM 864 N N . PHE A 1 112 ? -1.772 -1.264 -9.989 1.00 81.19 112 PHE A N 1
ATOM 865 C CA . PHE A 1 112 ? -2.189 0.020 -9.444 1.00 81.19 112 PHE A CA 1
ATOM 866 C C . PHE A 1 112 ? -1.027 1.008 -9.518 1.00 81.19 112 PHE A C 1
ATOM 868 O O . PHE A 1 112 ? 0.108 0.669 -9.173 1.00 81.19 112 PHE A O 1
ATOM 875 N N . ILE A 1 113 ? -1.319 2.232 -9.957 1.00 84.75 113 ILE A N 1
ATOM 876 C CA . ILE A 1 113 ? -0.355 3.332 -10.019 1.00 84.75 113 ILE A CA 1
ATOM 877 C C . ILE A 1 113 ? -0.711 4.333 -8.938 1.00 84.75 113 ILE A C 1
ATOM 879 O O . ILE A 1 113 ? -1.859 4.759 -8.840 1.00 84.75 113 ILE A O 1
ATOM 883 N N . TYR A 1 114 ? 0.301 4.744 -8.182 1.00 85.44 114 TYR A N 1
ATOM 884 C CA . TYR A 1 114 ? 0.169 5.783 -7.174 1.00 85.44 114 TYR A CA 1
ATOM 885 C C . TYR A 1 114 ? 1.184 6.881 -7.429 1.00 85.44 114 TYR A C 1
ATOM 887 O O . TYR A 1 114 ? 2.353 6.628 -7.727 1.00 85.44 114 TYR A O 1
ATOM 895 N N . ASN A 1 115 ? 0.731 8.114 -7.281 1.00 88.88 115 ASN A N 1
ATOM 896 C CA . ASN A 1 115 ? 1.558 9.300 -7.319 1.00 88.88 115 ASN A CA 1
ATOM 897 C C . ASN A 1 115 ? 1.921 9.741 -5.888 1.00 88.88 115 ASN A C 1
ATOM 899 O O . ASN A 1 115 ? 1.465 9.205 -4.874 1.00 88.88 115 ASN A O 1
ATOM 903 N N . LYS A 1 116 ? 2.762 10.771 -5.790 1.00 88.81 116 LYS A N 1
ATOM 904 C CA . LYS A 1 116 ? 3.179 11.319 -4.495 1.00 88.81 116 LYS A CA 1
ATOM 905 C C . LYS A 1 116 ? 2.012 11.922 -3.702 1.00 88.81 116 LYS A C 1
ATOM 907 O O . LYS A 1 116 ? 2.011 11.827 -2.476 1.00 88.81 116 LYS A O 1
ATOM 912 N N . SER A 1 117 ? 1.037 12.543 -4.367 1.00 90.62 117 SER A N 1
ATOM 913 C CA . SER A 1 117 ? -0.138 13.120 -3.701 1.00 90.62 117 SER A CA 1
ATOM 914 C C . SER A 1 117 ? -1.023 12.068 -3.032 1.00 90.62 117 SER A C 1
ATOM 916 O O . SER A 1 117 ? -1.575 12.360 -1.971 1.00 90.62 117 SER A O 1
ATOM 918 N N . ASP A 1 118 ? -1.100 10.850 -3.566 1.00 89.56 118 ASP A N 1
ATOM 919 C CA . ASP A 1 118 ? -1.849 9.749 -2.948 1.00 89.56 118 ASP A CA 1
ATOM 920 C C . ASP A 1 118 ? -1.232 9.385 -1.589 1.00 89.56 118 ASP A C 1
ATOM 922 O O . ASP A 1 118 ? -1.911 9.341 -0.559 1.00 89.56 118 ASP A O 1
ATOM 926 N N . ILE A 1 119 ? 0.098 9.256 -1.560 1.00 90.00 119 ILE A N 1
ATOM 927 C CA . ILE A 1 119 ? 0.861 8.970 -0.337 1.00 90.00 119 ILE A CA 1
ATOM 928 C C . ILE A 1 119 ? 0.721 10.120 0.670 1.00 90.00 119 ILE A C 1
ATOM 930 O O . ILE A 1 119 ? 0.521 9.893 1.866 1.00 90.00 119 ILE A O 1
ATOM 934 N N . GLU A 1 120 ? 0.809 11.368 0.207 1.00 91.06 120 GLU A N 1
ATOM 935 C CA . GLU A 1 120 ? 0.644 12.545 1.067 1.00 91.06 120 GLU A CA 1
ATOM 936 C C . GLU A 1 120 ? -0.781 12.666 1.623 1.00 91.06 120 GLU A C 1
ATOM 938 O O . GLU A 1 120 ? -0.964 13.140 2.745 1.00 91.06 120 GLU A O 1
ATOM 943 N N . THR A 1 121 ? -1.793 12.193 0.896 1.00 90.00 121 THR A N 1
ATOM 944 C CA . THR A 1 121 ? -3.180 12.143 1.378 1.00 90.00 121 THR A CA 1
ATOM 945 C C . THR A 1 121 ? -3.311 11.173 2.549 1.00 90.00 121 THR A C 1
ATOM 947 O O . THR A 1 121 ? -3.826 11.550 3.606 1.00 90.00 121 THR A O 1
ATOM 950 N N . VAL A 1 122 ? -2.748 9.965 2.427 1.00 88.62 122 VAL A N 1
ATOM 951 C CA . VAL A 1 122 ? -2.682 9.004 3.542 1.00 88.62 122 VAL A CA 1
ATOM 952 C C . VAL A 1 122 ? -1.936 9.615 4.723 1.00 88.62 122 VAL A C 1
ATOM 954 O O . VAL A 1 122 ? -2.427 9.574 5.852 1.00 88.62 122 VAL A O 1
ATOM 957 N N . LYS A 1 123 ? -0.790 10.251 4.465 1.00 88.81 123 LYS A N 1
ATOM 958 C CA . LYS A 1 123 ? 0.045 10.880 5.492 1.00 88.81 123 LYS A CA 1
ATOM 959 C C . LYS A 1 123 ? -0.693 11.960 6.282 1.00 88.81 123 LYS A C 1
ATOM 961 O O . LYS A 1 123 ? -0.624 11.969 7.508 1.00 88.81 123 LYS A O 1
ATOM 966 N N . LYS A 1 124 ? -1.434 12.836 5.598 1.00 90.31 124 LYS A N 1
ATOM 967 C CA . LYS A 1 124 ? -2.250 13.894 6.221 1.00 90.31 124 LYS A CA 1
ATOM 968 C C . LYS A 1 124 ? -3.417 13.342 7.037 1.00 90.31 124 LYS A C 1
ATOM 970 O O . LYS A 1 124 ? -3.863 13.997 7.972 1.00 90.31 124 LYS A O 1
ATOM 975 N N . SER A 1 125 ? 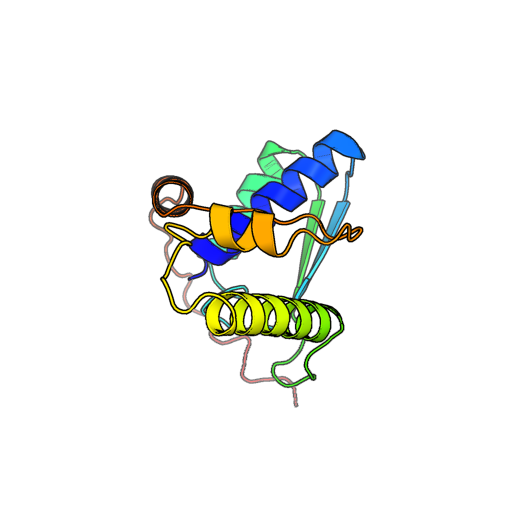-3.901 12.146 6.705 1.00 88.44 125 SER A N 1
ATOM 976 C CA . SER A 1 125 ? -5.008 11.504 7.422 1.00 88.44 125 SER A CA 1
ATOM 977 C C . SER A 1 125 ? -4.607 10.895 8.773 1.00 88.44 125 SER A C 1
ATOM 979 O O . SER A 1 125 ? -5.481 10.503 9.549 1.00 88.44 125 SER A O 1
ATOM 981 N N . ILE A 1 126 ? -3.302 10.790 9.051 1.00 88.19 126 ILE A N 1
ATOM 982 C CA . ILE A 1 126 ? -2.772 10.168 10.264 1.00 88.19 126 ILE A CA 1
ATOM 983 C C . ILE A 1 126 ? -2.574 11.248 11.339 1.00 88.19 126 ILE A C 1
ATOM 985 O O . ILE A 1 126 ? -1.789 12.178 11.142 1.00 88.19 126 ILE A O 1
ATOM 989 N N . PRO A 1 127 ? -3.231 11.136 12.506 1.00 89.12 127 PRO A N 1
ATOM 990 C CA . PRO A 1 127 ? -2.993 12.042 13.620 1.00 89.12 127 PRO A CA 1
ATOM 991 C C . PRO A 1 127 ? -1.601 11.804 14.216 1.00 89.12 127 PRO A C 1
ATOM 993 O O . PRO A 1 127 ? -0.947 10.794 13.957 1.00 89.12 127 PRO A O 1
ATOM 996 N N . LYS A 1 128 ? -1.135 12.705 15.086 1.00 85.06 128 LYS A N 1
ATOM 997 C CA . LYS A 1 128 ? 0.137 12.514 15.796 1.00 85.06 128 LYS A CA 1
ATOM 998 C C . LYS A 1 128 ? 0.061 11.279 16.705 1.00 85.06 128 LYS A C 1
ATOM 1000 O O . LYS A 1 128 ? -0.453 11.344 17.817 1.00 85.06 128 LYS A O 1
ATOM 1005 N N . LEU A 1 129 ? 0.597 10.153 16.235 1.00 82.56 129 LEU A N 1
ATOM 1006 C CA . LEU A 1 129 ? 0.591 8.891 16.974 1.00 82.56 129 LEU A CA 1
ATOM 1007 C C . LEU A 1 129 ? 1.689 8.882 18.040 1.00 82.56 129 LEU A C 1
ATOM 1009 O O . LEU A 1 129 ? 2.885 8.940 17.725 1.00 82.56 129 LEU A O 1
ATOM 1013 N N . THR A 1 130 ? 1.306 8.738 19.303 1.00 74.81 130 THR A N 1
ATOM 1014 C CA . THR A 1 130 ? 2.246 8.474 20.394 1.00 74.81 130 THR A CA 1
ATOM 1015 C C . THR A 1 130 ? 2.681 7.012 20.357 1.00 74.81 130 THR A C 1
ATOM 1017 O O . THR A 1 130 ? 1.889 6.101 20.126 1.00 74.81 130 THR A O 1
ATOM 1020 N N . THR A 1 131 ? 3.979 6.767 20.528 1.00 66.00 131 THR A N 1
ATOM 1021 C CA . THR A 1 131 ? 4.473 5.398 20.692 1.00 66.00 131 THR A CA 1
ATOM 1022 C C . THR A 1 131 ? 4.195 4.977 22.130 1.00 66.00 131 THR A C 1
ATOM 1024 O O . THR A 1 131 ? 4.696 5.610 23.059 1.00 66.00 131 THR A O 1
ATOM 1027 N N . VAL A 1 132 ? 3.411 3.919 22.329 1.00 60.22 132 VAL A N 1
ATOM 1028 C CA . VAL A 1 132 ? 3.232 3.327 23.660 1.00 60.22 132 VAL A CA 1
ATOM 1029 C C . VAL A 1 132 ? 4.548 2.650 24.049 1.00 60.22 132 VAL A C 1
ATOM 1031 O O . VAL A 1 132 ? 4.993 1.720 23.367 1.00 60.22 132 VAL A O 1
ATOM 1034 N N . LYS A 1 133 ? 5.204 3.142 25.111 1.00 52.00 133 LYS A N 1
ATOM 1035 C CA . LYS A 1 133 ? 6.438 2.547 25.656 1.00 52.00 133 LYS A CA 1
ATOM 1036 C C . LYS A 1 133 ? 6.219 1.044 25.905 1.00 52.00 133 LYS A C 1
ATOM 1038 O O . LYS A 1 133 ? 5.208 0.670 26.485 1.00 52.00 133 LYS A O 1
ATOM 1043 N N . GLY A 1 134 ? 7.150 0.199 25.450 1.00 53.91 134 GLY A N 1
ATOM 1044 C CA . GLY A 1 134 ? 7.095 -1.265 25.620 1.00 53.91 134 GLY A CA 1
ATOM 1045 C C . GLY A 1 134 ? 6.545 -2.065 24.428 1.00 53.91 134 GLY A C 1
ATOM 1046 O O . GLY A 1 134 ? 6.599 -3.286 24.434 1.00 53.91 134 GLY A O 1
ATOM 1047 N N . THR A 1 135 ? 6.069 -1.422 23.357 1.00 55.12 135 THR A N 1
ATOM 1048 C CA . THR A 1 135 ? 5.633 -2.153 22.142 1.00 55.12 135 THR A CA 1
ATOM 1049 C C . THR A 1 135 ? 6.789 -2.619 21.248 1.00 55.12 135 THR A C 1
ATOM 1051 O O . THR A 1 135 ? 6.608 -3.522 20.435 1.00 55.12 135 THR A O 1
ATOM 1054 N N . ALA A 1 136 ? 7.993 -2.065 21.427 1.00 52.94 136 ALA A N 1
ATOM 1055 C CA . ALA A 1 136 ? 9.200 -2.494 20.715 1.00 52.94 136 ALA A CA 1
ATOM 1056 C C . ALA A 1 136 ? 9.823 -3.791 21.276 1.00 52.94 136 ALA A C 1
ATOM 1058 O O . ALA A 1 136 ? 10.604 -4.433 20.583 1.00 52.94 136 ALA A O 1
ATOM 1059 N N . SER A 1 137 ? 9.483 -4.198 22.507 1.00 43.31 137 SER A N 1
ATOM 1060 C CA . SER A 1 137 ? 10.079 -5.360 23.190 1.00 43.31 1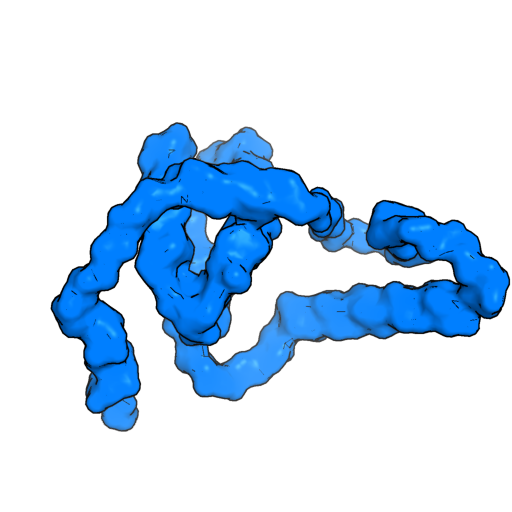37 SER A CA 1
ATOM 1061 C C . SER A 1 137 ? 9.401 -6.700 22.889 1.00 43.31 137 SER A C 1
ATOM 1063 O O . SER A 1 137 ? 9.862 -7.727 23.376 1.00 43.31 137 SER A O 1
ATOM 1065 N N . PHE A 1 138 ? 8.372 -6.747 22.036 1.00 46.34 138 PHE A N 1
ATOM 1066 C CA . PHE A 1 138 ? 7.786 -8.008 21.539 1.00 46.34 138 PHE A CA 1
ATOM 1067 C C . PHE A 1 138 ? 8.700 -8.747 20.534 1.00 46.34 138 PHE A C 1
ATOM 1069 O O . PHE A 1 138 ? 8.213 -9.407 19.616 1.00 46.34 138 PHE A O 1
ATOM 1076 N N . HIS A 1 139 ? 10.020 -8.584 20.654 1.00 44.06 139 HIS A N 1
ATOM 1077 C CA . HIS A 1 139 ? 11.006 -9.081 19.696 1.00 44.06 139 HIS A CA 1
ATOM 1078 C C . HIS A 1 139 ? 12.241 -9.743 20.326 1.00 44.06 139 HIS A C 1
ATOM 1080 O O . HIS A 1 139 ? 13.222 -9.958 19.622 1.00 44.06 139 HIS A O 1
ATOM 1086 N N . ALA A 1 140 ? 12.213 -10.084 21.617 1.00 32.72 140 ALA A N 1
ATOM 1087 C CA . ALA A 1 140 ? 13.371 -10.688 22.283 1.00 32.72 140 ALA A CA 1
ATOM 1088 C C . ALA A 1 140 ? 13.042 -11.883 23.189 1.00 32.72 140 ALA A C 1
ATOM 1090 O O . ALA A 1 140 ? 13.800 -12.123 24.112 1.00 32.72 140 ALA A O 1
ATOM 1091 N N . ASN A 1 141 ? 11.936 -12.605 22.969 1.00 30.08 141 ASN A N 1
ATOM 1092 C CA . ASN A 1 141 ? 11.659 -13.879 23.651 1.00 30.08 141 ASN A CA 1
ATOM 1093 C C . ASN A 1 141 ? 10.699 -14.740 22.816 1.00 30.08 141 ASN A C 1
ATOM 1095 O O . ASN A 1 141 ? 9.502 -14.819 23.086 1.00 30.08 141 ASN A O 1
ATOM 1099 N N . SER A 1 142 ? 11.237 -15.379 21.790 1.00 31.42 142 SER A N 1
ATOM 1100 C CA . SER A 1 142 ? 10.742 -16.662 21.295 1.00 31.42 142 SER A CA 1
ATOM 1101 C C . SER A 1 142 ? 12.000 -17.471 21.000 1.00 31.42 142 SER A C 1
ATOM 1103 O O . SER A 1 142 ? 12.788 -17.073 20.144 1.00 31.42 142 SER A O 1
ATOM 1105 N N . HIS A 1 143 ? 12.231 -18.450 21.877 1.00 32.50 143 HIS A N 1
ATOM 1106 C CA . HIS A 1 143 ? 13.424 -19.288 22.004 1.00 32.50 143 HIS A CA 1
ATOM 1107 C C . HIS A 1 143 ? 13.791 -20.043 20.729 1.00 32.50 143 HIS A C 1
ATOM 1109 O O . HIS A 1 143 ? 12.852 -20.459 20.016 1.00 32.50 143 HIS A O 1
#

Organism: NCBI:txid1234261

Secondary structure (DSSP, 8-state):
-HHHHHHHHHHHHHHHHHHH--SEEEEEE---TTTTSSHHHHHHHHHHHHHTT-EEEEEE--TT----HHHHHHHHHHHHHHHHHHT-TT----SHHHHHHHT----S-------HHHHHHHHHTS--PPP-TTGGGTTS---

Radius of gyration: 18.05 Å; chains: 1; bounding box: 36×33×53 Å